Protein AF-A0A829MF26-F1 (afdb_monomer)

Solvent-accessible surface area (backbone atoms only — not comparable to full-atom values): 4645 Å² total; per-residue (Å²): 141,86,86,89,77,55,51,71,57,53,37,54,52,50,32,58,59,56,64,53,57,77,91,55,44,75,74,56,66,85,56,56,84,91,34,44,71,41,73,48,77,47,61,63,91,89,53,55,79,89,53,44,47,47,41,84,76,42,74,59,46,65,83,88,76,82,77,83,89,124

Radius of gyration: 15.07 Å; Cα contacts (8 Å, |Δi|>4): 72; chains: 1; bounding box: 46×21×36 Å

Structure (mmCIF, N/CA/C/O backbone):
data_AF-A0A829MF26-F1
#
_entry.id   AF-A0A829MF26-F1
#
loop_
_atom_site.group_PDB
_atom_site.id
_atom_site.type_symbol
_atom_site.label_atom_id
_atom_site.label_alt_id
_atom_site.label_comp_id
_atom_site.label_asym_id
_atom_site.label_entity_id
_atom_site.label_seq_id
_atom_site.pdbx_PDB_ins_code
_atom_site.Cartn_x
_atom_site.Cartn_y
_atom_site.Cartn_z
_atom_site.occupancy
_atom_site.B_iso_or_equiv
_atom_site.auth_seq_id
_atom_site.auth_comp_id
_atom_site.auth_asym_id
_atom_site.auth_atom_id
_atom_site.pdbx_PDB_model_num
ATOM 1 N N . MET A 1 1 ? 5.998 0.872 11.272 1.00 86.00 1 MET A N 1
ATOM 2 C CA . MET A 1 1 ? 6.401 -0.504 10.899 1.00 86.00 1 MET A CA 1
ATOM 3 C C . MET A 1 1 ? 6.903 -0.477 9.465 1.00 86.00 1 MET A C 1
ATOM 5 O O . MET A 1 1 ? 6.363 0.298 8.688 1.00 86.00 1 MET A O 1
ATOM 9 N N . VAL A 1 2 ? 7.902 -1.291 9.123 1.00 91.94 2 VAL A N 1
ATOM 10 C CA . VAL A 1 2 ? 8.379 -1.470 7.742 1.00 91.94 2 VAL A CA 1
ATOM 11 C C . VAL A 1 2 ? 8.312 -2.960 7.410 1.00 91.94 2 VAL A C 1
ATOM 13 O O . VAL A 1 2 ? 8.767 -3.777 8.208 1.00 91.94 2 VAL A O 1
ATOM 16 N N . LEU A 1 3 ? 7.721 -3.306 6.265 1.00 92.38 3 LEU A N 1
ATOM 17 C CA . LEU A 1 3 ? 7.649 -4.667 5.728 1.00 92.38 3 LEU A CA 1
ATOM 18 C C . LEU A 1 3 ? 8.445 -4.718 4.422 1.00 92.38 3 LEU A C 1
ATOM 20 O O . LEU A 1 3 ? 8.197 -3.912 3.530 1.00 92.38 3 LEU A O 1
ATOM 24 N N . VAL A 1 4 ? 9.365 -5.675 4.302 1.00 95.69 4 VAL A N 1
ATOM 25 C CA . VAL A 1 4 ? 10.145 -5.904 3.077 1.00 95.69 4 VAL A CA 1
ATOM 26 C C . VAL A 1 4 ? 9.637 -7.173 2.408 1.00 95.69 4 VAL A C 1
ATOM 28 O O . VAL A 1 4 ? 9.63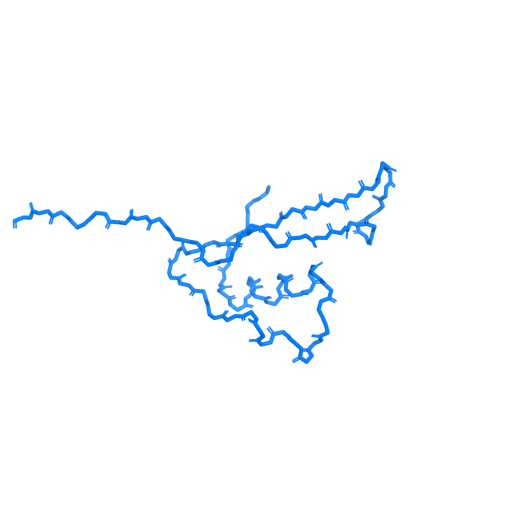2 -8.240 3.020 1.00 95.69 4 VAL A O 1
ATOM 31 N N . ALA A 1 5 ? 9.179 -7.054 1.165 1.00 93.56 5 ALA A N 1
ATOM 32 C CA . ALA A 1 5 ? 8.594 -8.156 0.414 1.00 93.56 5 ALA A CA 1
ATOM 33 C C . ALA A 1 5 ? 8.652 -7.905 -1.099 1.00 93.56 5 ALA A C 1
ATOM 35 O O . ALA A 1 5 ? 9.068 -6.845 -1.559 1.00 93.56 5 ALA A O 1
ATOM 36 N N . HIS A 1 6 ? 8.204 -8.889 -1.877 1.00 94.00 6 HIS A N 1
ATOM 37 C CA . HIS A 1 6 ? 8.069 -8.768 -3.327 1.00 94.00 6 HIS A CA 1
ATOM 38 C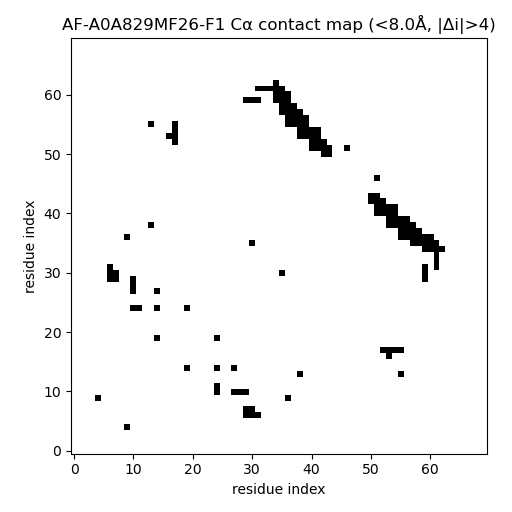 C . HIS A 1 6 ? 6.861 -7.900 -3.703 1.00 94.00 6 HIS A C 1
ATOM 40 O O . HIS A 1 6 ? 5.840 -7.924 -3.012 1.00 94.00 6 HIS A O 1
ATOM 46 N N . GLY A 1 7 ? 6.936 -7.211 -4.848 1.00 91.38 7 GLY A N 1
ATOM 47 C CA . GLY A 1 7 ? 5.881 -6.306 -5.323 1.00 91.38 7 GLY A CA 1
ATOM 48 C C . GLY A 1 7 ? 4.491 -6.947 -5.401 1.00 91.38 7 GLY A C 1
ATOM 49 O O . GLY A 1 7 ? 3.512 -6.309 -5.033 1.00 91.38 7 GLY A O 1
ATOM 50 N N . GLY A 1 8 ? 4.401 -8.232 -5.770 1.00 93.12 8 GLY A N 1
ATOM 51 C CA . GLY A 1 8 ? 3.130 -8.966 -5.774 1.00 93.12 8 GLY A CA 1
ATOM 52 C C . GLY A 1 8 ? 2.504 -9.112 -4.381 1.00 93.12 8 GLY A C 1
ATOM 53 O O . GLY A 1 8 ? 1.299 -8.928 -4.229 1.00 93.12 8 GLY A O 1
ATOM 54 N N . LEU A 1 9 ? 3.318 -9.370 -3.347 1.00 94.06 9 LEU A N 1
ATOM 55 C CA . LEU A 1 9 ? 2.831 -9.430 -1.965 1.00 94.06 9 LEU A CA 1
ATOM 56 C C . LEU A 1 9 ? 2.429 -8.041 -1.465 1.00 94.06 9 LEU A C 1
ATOM 58 O O . LEU A 1 9 ? 1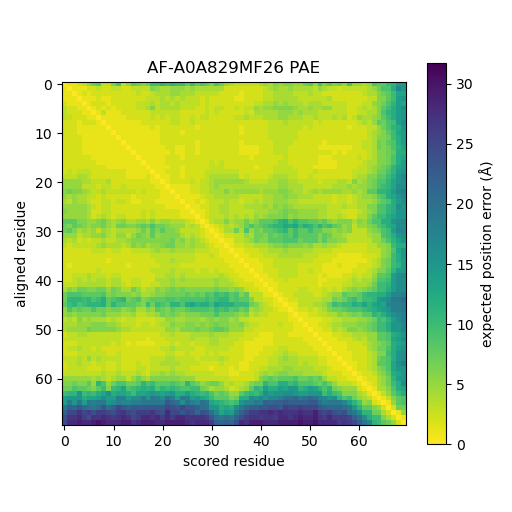.392 -7.905 -0.821 1.00 94.06 9 LEU A O 1
ATOM 62 N N . ILE A 1 10 ? 3.214 -7.011 -1.789 1.00 94.62 10 ILE A N 1
ATOM 63 C CA . ILE A 1 10 ? 2.901 -5.632 -1.398 1.00 94.62 10 ILE A CA 1
ATOM 64 C C . ILE A 1 10 ? 1.585 -5.177 -2.047 1.00 94.62 10 ILE A C 1
ATOM 66 O O . ILE A 1 10 ? 0.750 -4.589 -1.360 1.00 94.62 10 ILE A O 1
ATOM 70 N N . ALA A 1 11 ? 1.353 -5.493 -3.324 1.00 94.38 11 ALA A N 1
ATOM 71 C CA . ALA A 1 11 ? 0.110 -5.167 -4.020 1.00 94.38 11 ALA A CA 1
ATOM 72 C C . ALA A 1 11 ? -1.104 -5.879 -3.411 1.00 94.38 11 ALA A C 1
ATOM 74 O O . ALA A 1 11 ? -2.076 -5.217 -3.046 1.00 94.38 11 ALA A O 1
ATOM 75 N N . ALA A 1 12 ? -1.030 -7.199 -3.221 1.00 94.81 12 ALA A N 1
ATOM 76 C CA . ALA A 1 12 ? -2.126 -7.967 -2.631 1.00 94.81 12 ALA A CA 1
ATOM 77 C C . ALA A 1 12 ? -2.447 -7.511 -1.197 1.00 94.81 12 ALA A C 1
ATOM 79 O O . ALA A 1 12 ? -3.611 -7.304 -0.853 1.00 94.81 12 ALA A O 1
ATOM 80 N N . LEU A 1 13 ? -1.419 -7.289 -0.370 1.00 94.94 13 LEU A N 1
ATOM 81 C CA . LEU A 1 13 ? -1.597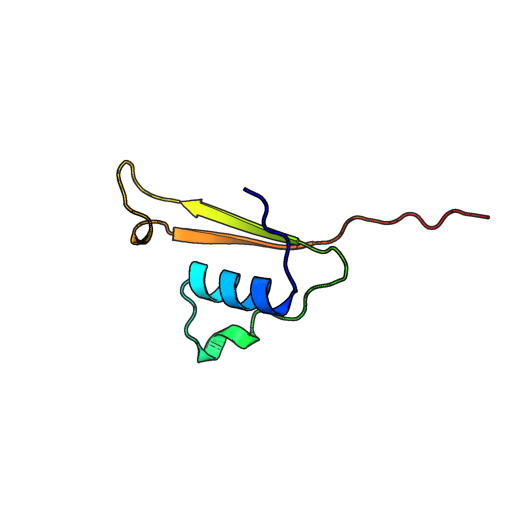 -6.811 1.001 1.00 94.94 13 LEU A CA 1
ATOM 82 C C . LEU A 1 13 ? -2.203 -5.403 1.033 1.00 94.94 13 LEU A C 1
ATOM 84 O O . LEU A 1 13 ? -3.101 -5.140 1.829 1.00 94.94 13 LEU A O 1
ATOM 88 N N . THR A 1 14 ? -1.750 -4.508 0.152 1.00 96.00 14 THR A N 1
ATOM 89 C CA . THR A 1 14 ? -2.293 -3.147 0.056 1.00 96.00 14 THR A CA 1
ATOM 90 C C . THR A 1 14 ? -3.765 -3.174 -0.355 1.00 96.00 14 THR A C 1
ATOM 92 O O . THR A 1 14 ? -4.581 -2.531 0.301 1.00 96.00 14 THR A O 1
ATOM 95 N N . ALA A 1 15 ? -4.135 -3.958 -1.373 1.00 96.25 15 ALA A N 1
ATOM 96 C CA . ALA A 1 15 ? -5.528 -4.097 -1.799 1.00 96.25 15 ALA A CA 1
ATOM 97 C C . ALA A 1 15 ? -6.429 -4.635 -0.678 1.00 96.25 15 ALA A C 1
ATOM 99 O O . ALA A 1 15 ? -7.525 -4.111 -0.460 1.00 96.25 15 ALA A O 1
ATOM 100 N N . ALA A 1 16 ? -5.945 -5.635 0.066 1.00 95.69 16 ALA A N 1
ATOM 101 C CA . ALA A 1 16 ? -6.667 -6.222 1.189 1.00 95.69 16 ALA A CA 1
ATOM 102 C C . ALA A 1 16 ? -6.874 -5.222 2.340 1.00 95.69 16 ALA A C 1
ATOM 104 O O . ALA A 1 16 ? -7.988 -5.099 2.849 1.00 95.69 16 ALA A O 1
ATOM 105 N N . LEU A 1 17 ? -5.839 -4.462 2.723 1.00 95.12 17 LEU A N 1
ATOM 106 C CA . LEU A 1 17 ? -5.939 -3.447 3.783 1.00 95.12 17 LEU A CA 1
ATOM 107 C C . LEU A 1 17 ? -6.864 -2.287 3.389 1.00 95.12 17 LEU A C 1
ATOM 109 O O . LEU A 1 17 ? -7.627 -1.797 4.221 1.00 95.12 17 LEU A O 1
ATOM 113 N N . LEU A 1 18 ? -6.852 -1.892 2.114 1.00 95.50 18 LEU A N 1
ATOM 114 C CA . LEU A 1 18 ? -7.779 -0.902 1.556 1.00 95.50 18 LEU A CA 1
ATOM 115 C C . LEU A 1 18 ? -9.206 -1.438 1.370 1.00 95.50 18 LEU A C 1
ATOM 117 O O . LEU A 1 18 ? -10.096 -0.666 1.019 1.00 95.50 18 LEU A O 1
ATOM 121 N N . ARG A 1 19 ? -9.433 -2.738 1.607 1.00 94.62 19 ARG A N 1
ATOM 122 C CA . ARG A 1 19 ? -10.722 -3.418 1.411 1.00 94.62 19 ARG A CA 1
ATOM 123 C C . ARG A 1 19 ? -11.273 -3.242 -0.006 1.00 94.62 19 ARG A C 1
ATOM 125 O O . ARG A 1 19 ? -12.475 -3.063 -0.194 1.00 94.62 19 ARG A O 1
ATOM 132 N N . LEU A 1 20 ? -10.391 -3.288 -1.004 1.00 94.69 20 LEU A N 1
ATOM 133 C CA . LEU A 1 20 ? -10.806 -3.292 -2.404 1.00 94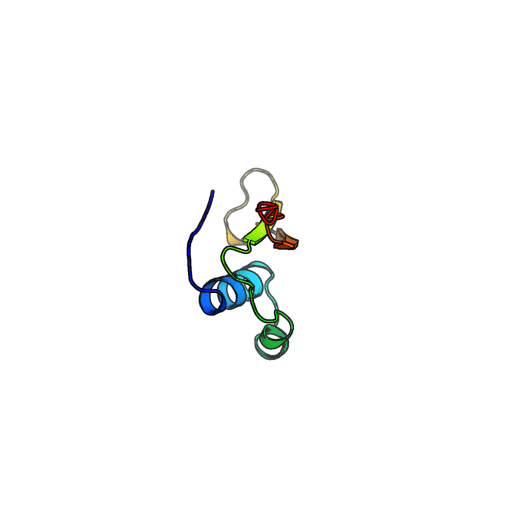.69 20 LEU A CA 1
ATOM 134 C C . LEU A 1 20 ? -11.491 -4.618 -2.741 1.00 94.69 20 LEU A C 1
ATOM 136 O O . LEU A 1 20 ? -11.039 -5.683 -2.312 1.00 94.69 20 LEU A O 1
ATOM 140 N N . ASP A 1 21 ? -12.534 -4.550 -3.567 1.00 94.88 21 ASP A N 1
ATOM 141 C CA . ASP A 1 21 ? -13.103 -5.743 -4.192 1.00 94.88 21 ASP A CA 1
ATOM 142 C C . ASP A 1 21 ? -12.022 -6.497 -4.977 1.00 94.88 21 ASP A C 1
ATOM 144 O O . ASP A 1 21 ? -11.201 -5.869 -5.648 1.00 94.88 21 ASP A O 1
ATOM 148 N N . VAL A 1 22 ? -12.020 -7.831 -4.904 1.00 93.31 22 VAL A N 1
ATOM 149 C CA . VAL A 1 22 ? -10.987 -8.682 -5.524 1.00 93.31 22 VAL A CA 1
ATOM 150 C C . VAL A 1 22 ? -10.870 -8.437 -7.030 1.00 93.31 22 VAL A C 1
ATOM 152 O O . VAL A 1 22 ? -9.758 -8.437 -7.562 1.00 93.31 22 VAL A O 1
ATOM 155 N N . GLY A 1 23 ? -11.979 -8.139 -7.714 1.00 94.19 23 GLY A N 1
ATOM 156 C CA . GLY A 1 23 ? -11.972 -7.785 -9.135 1.00 94.19 23 GLY A CA 1
ATOM 157 C C . GLY A 1 23 ? -11.212 -6.490 -9.444 1.00 94.19 23 GLY A C 1
ATOM 158 O O . GLY A 1 23 ? -10.716 -6.321 -10.556 1.00 94.19 23 GLY A O 1
ATOM 159 N N . ASN A 1 24 ? -11.054 -5.608 -8.455 1.00 94.00 24 ASN A N 1
ATOM 160 C CA . AS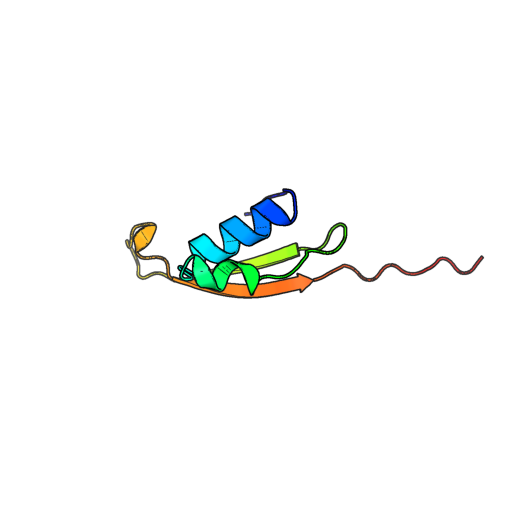N A 1 24 ? -10.357 -4.330 -8.590 1.00 94.00 24 ASN A CA 1
ATOM 161 C C . ASN A 1 24 ? -8.881 -4.393 -8.183 1.00 94.00 24 ASN A C 1
ATOM 163 O O . ASN A 1 24 ? -8.167 -3.417 -8.387 1.00 94.00 24 ASN A O 1
ATOM 167 N N . TRP A 1 25 ? -8.384 -5.505 -7.636 1.00 94.06 25 TRP A N 1
ATOM 168 C CA . TRP A 1 25 ? -6.981 -5.614 -7.210 1.00 94.06 25 TRP A CA 1
ATOM 169 C C . TRP A 1 25 ? -5.955 -5.319 -8.316 1.00 94.06 25 TRP A C 1
ATOM 171 O O . TRP A 1 25 ? -4.949 -4.680 -8.000 1.00 94.06 25 TRP A O 1
ATOM 181 N N . PRO A 1 26 ? -6.190 -5.677 -9.599 1.00 92.56 26 PRO A N 1
ATOM 182 C CA . PRO A 1 26 ? -5.268 -5.340 -10.685 1.00 92.56 26 PRO A CA 1
ATOM 183 C C . PRO A 1 26 ? -5.041 -3.835 -10.900 1.00 92.56 26 PRO A C 1
ATOM 185 O O . PRO A 1 26 ? -4.124 -3.469 -11.631 1.00 92.56 26 PRO A O 1
ATOM 188 N N . VAL A 1 27 ? -5.844 -2.955 -10.280 1.00 92.00 27 VAL A N 1
ATOM 189 C CA . VAL A 1 27 ? -5.630 -1.497 -10.324 1.00 92.00 27 VAL A CA 1
ATOM 190 C C . VAL A 1 27 ? -4.316 -1.082 -9.652 1.00 92.00 27 VAL A C 1
ATOM 192 O O . VAL A 1 27 ? -3.722 -0.066 -10.013 1.00 92.00 27 VAL A O 1
ATOM 195 N N . LEU A 1 28 ? -3.843 -1.871 -8.684 1.00 87.88 28 LEU A N 1
ATOM 196 C CA . LEU A 1 28 ? -2.538 -1.692 -8.066 1.00 87.88 28 LEU A CA 1
ATOM 197 C C . LEU A 1 28 ? -1.489 -2.319 -8.991 1.00 87.88 28 LEU A C 1
ATOM 199 O O . LEU A 1 28 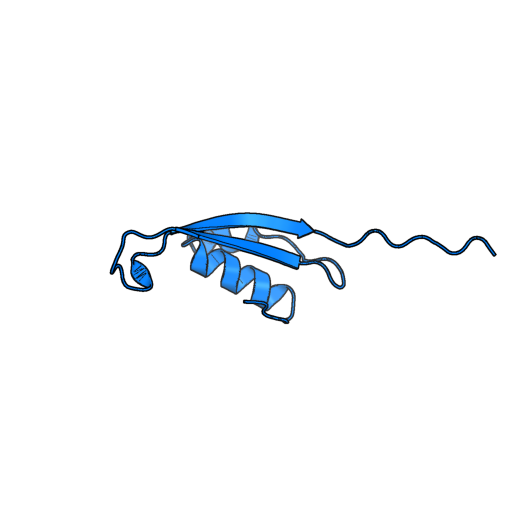? -1.315 -3.535 -9.019 1.00 87.88 28 LEU A O 1
ATOM 203 N N . GLY A 1 29 ? -0.846 -1.473 -9.800 1.00 87.88 29 GLY A N 1
ATOM 204 C CA . GLY A 1 29 ? 0.114 -1.887 -10.826 1.00 87.88 29 GLY A CA 1
ATOM 205 C C . GLY A 1 29 ? 1.420 -2.492 -10.289 1.00 87.88 29 GLY A C 1
ATOM 206 O O . GLY A 1 29 ? 1.544 -2.884 -9.132 1.00 87.88 29 GLY A O 1
ATOM 207 N N . GLY A 1 30 ? 2.438 -2.571 -11.146 1.00 86.62 30 GLY A N 1
ATOM 208 C CA . GLY A 1 30 ? 3.755 -3.087 -10.760 1.00 86.62 30 GLY A CA 1
ATOM 209 C C . GLY A 1 30 ? 4.501 -2.184 -9.768 1.00 86.62 30 GLY A C 1
ATOM 210 O O . GLY A 1 30 ? 4.269 -0.976 -9.710 1.00 86.62 30 GLY A O 1
ATOM 211 N N . MET A 1 31 ? 5.436 -2.779 -9.022 1.00 87.94 31 MET A N 1
ATOM 212 C CA . MET A 1 31 ? 6.361 -2.067 -8.136 1.00 87.94 31 MET A CA 1
ATOM 213 C C . MET A 1 31 ? 7.760 -2.032 -8.746 1.00 87.94 31 MET A C 1
ATOM 215 O O . MET A 1 31 ? 8.266 -3.065 -9.188 1.00 87.94 31 MET A O 1
ATOM 219 N N . GLY A 1 32 ? 8.375 -0.854 -8.761 1.00 86.19 32 GLY A N 1
ATOM 220 C CA . GLY A 1 32 ? 9.752 -0.651 -9.189 1.00 86.19 32 GLY A CA 1
ATOM 221 C C . GLY A 1 32 ? 10.763 -1.268 -8.221 1.00 86.19 32 GLY A C 1
ATOM 222 O O . GLY A 1 32 ? 10.444 -1.628 -7.084 1.00 86.19 32 GLY A O 1
ATOM 223 N N . ASN A 1 33 ? 12.014 -1.386 -8.672 1.00 85.81 33 ASN A N 1
ATOM 224 C CA . ASN A 1 33 ? 13.102 -1.900 -7.840 1.00 85.81 33 ASN A CA 1
ATOM 225 C C . ASN A 1 33 ? 13.284 -1.016 -6.596 1.00 85.81 33 ASN A C 1
ATOM 227 O O . ASN A 1 33 ? 13.298 0.210 -6.712 1.00 85.81 33 ASN A O 1
ATOM 231 N N . ALA A 1 34 ? 13.377 -1.653 -5.424 1.00 88.00 34 ALA A N 1
ATOM 232 C CA . ALA A 1 34 ? 13.541 -1.010 -4.119 1.00 88.00 34 ALA A CA 1
ATOM 233 C C . ALA A 1 34 ? 12.559 0.152 -3.870 1.00 88.00 34 ALA A C 1
ATOM 235 O O . ALA A 1 34 ? 12.840 1.069 -3.100 1.00 88.00 34 ALA A O 1
ATOM 236 N N . SER A 1 35 ? 11.409 0.119 -4.544 1.00 91.25 35 SER A N 1
ATOM 237 C CA . SER A 1 35 ? 10.357 1.114 -4.402 1.00 91.25 35 SER A CA 1
ATOM 238 C C . SER A 1 35 ? 9.436 0.730 -3.248 1.00 91.25 35 SER A C 1
ATOM 240 O O . SER A 1 35 ? 9.347 -0.445 -2.881 1.00 91.25 35 SER A O 1
ATOM 242 N N . TRP A 1 36 ? 8.758 1.709 -2.655 1.00 93.69 36 TRP A N 1
ATOM 243 C CA . TRP A 1 36 ? 7.933 1.486 -1.468 1.00 93.69 36 TRP A CA 1
ATOM 244 C C . TRP A 1 36 ? 6.500 1.998 -1.614 1.00 93.69 36 TRP A C 1
ATOM 246 O O . TRP A 1 36 ? 6.158 2.797 -2.491 1.00 93.69 36 TRP A O 1
ATOM 256 N N . VAL A 1 37 ? 5.665 1.512 -0.697 1.00 94.94 37 VAL A N 1
ATOM 257 C CA . VAL A 1 37 ? 4.275 1.917 -0.477 1.00 94.94 37 VAL A CA 1
ATOM 258 C C . VAL A 1 37 ? 4.139 2.402 0.958 1.00 94.94 37 VAL A C 1
ATOM 260 O O . VAL A 1 37 ? 4.751 1.835 1.865 1.00 94.94 37 VAL A O 1
ATOM 263 N N . GLN A 1 38 ? 3.327 3.434 1.172 1.00 95.88 38 GLN A N 1
ATOM 264 C CA . GLN A 1 38 ? 3.000 3.936 2.503 1.00 95.88 38 GLN A CA 1
ATOM 265 C C . GLN A 1 38 ? 1.489 3.914 2.727 1.00 95.88 38 GLN A C 1
ATOM 267 O O . GLN A 1 38 ? 0.720 4.408 1.899 1.00 95.88 38 GLN A O 1
ATOM 272 N N . LEU A 1 39 ? 1.086 3.359 3.870 1.00 95.25 39 LEU A N 1
ATOM 273 C CA . LEU A 1 39 ? -0.300 3.262 4.312 1.00 95.25 39 LEU A CA 1
ATOM 274 C C . LEU A 1 39 ? -0.467 3.941 5.675 1.00 95.25 39 LEU A C 1
ATOM 276 O O . LEU A 1 39 ? 0.275 3.639 6.613 1.00 95.25 39 LEU A O 1
ATOM 280 N N . GLY A 1 40 ? -1.467 4.811 5.785 1.00 95.44 40 GLY A N 1
ATOM 281 C CA . GLY A 1 40 ? -1.913 5.412 7.039 1.00 95.44 40 GLY A CA 1
ATOM 282 C C . GLY A 1 40 ? -3.131 4.671 7.588 1.00 95.44 40 GLY A C 1
ATOM 283 O O . GLY A 1 40 ? -4.130 4.518 6.888 1.00 95.44 40 GLY A O 1
ATOM 284 N N . GLY A 1 41 ? -3.056 4.190 8.830 1.00 94.25 41 GLY A N 1
ATOM 285 C CA . GLY A 1 41 ? -4.183 3.567 9.530 1.00 94.25 41 GLY A CA 1
ATOM 286 C C . GLY A 1 41 ? -4.870 4.563 10.462 1.00 94.25 41 GLY A C 1
ATOM 287 O O . GLY A 1 41 ? -4.216 5.157 11.317 1.00 94.25 41 GLY A O 1
ATOM 288 N N . HIS A 1 42 ? -6.183 4.736 10.315 1.00 94.75 42 HIS A N 1
ATOM 289 C CA . HIS A 1 42 ? -6.992 5.636 11.139 1.00 94.75 42 HIS A CA 1
ATOM 290 C C . HIS A 1 42 ? -8.105 4.866 11.849 1.00 94.75 42 HIS A C 1
ATOM 292 O O . HIS A 1 42 ? -8.940 4.235 11.197 1.00 94.75 42 HIS A O 1
ATOM 298 N N . SER A 1 43 ? -8.163 4.959 13.174 1.00 93.69 43 SER A N 1
ATOM 299 C CA . SER A 1 43 ? -9.191 4.315 13.994 1.00 93.69 43 SER A CA 1
ATOM 300 C C . SER A 1 43 ? -9.648 5.225 15.132 1.00 93.69 43 SER A C 1
ATOM 302 O O . SER A 1 43 ? -8.964 6.184 15.482 1.00 93.69 43 SER A O 1
ATOM 304 N N . ALA A 1 44 ? -10.817 4.926 15.696 1.00 91.69 44 ALA A N 1
ATOM 305 C CA . ALA A 1 44 ? -11.231 5.487 16.979 1.00 91.69 44 ALA A CA 1
ATOM 306 C C . ALA A 1 44 ? -10.462 4.821 18.133 1.00 91.69 44 ALA A C 1
ATOM 308 O O . ALA A 1 44 ? -9.934 3.713 17.978 1.00 91.69 44 ALA A O 1
ATOM 309 N N . ASP A 1 45 ? -10.435 5.480 19.291 1.00 90.88 45 ASP A N 1
ATOM 310 C CA . ASP A 1 45 ? -9.806 4.939 20.495 1.00 90.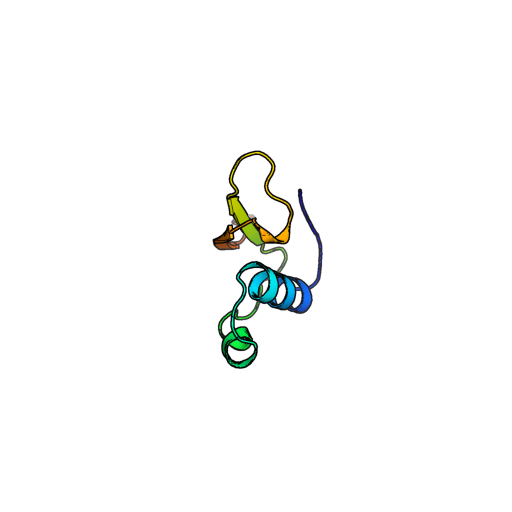88 45 ASP A CA 1
ATOM 311 C C . ASP A 1 45 ? -10.468 3.619 20.912 1.00 90.88 45 ASP A C 1
ATOM 313 O O . ASP A 1 45 ? -11.692 3.497 20.961 1.00 90.88 45 ASP A O 1
ATOM 317 N N . GLY A 1 46 ? -9.644 2.605 21.184 1.00 89.94 46 GLY A N 1
ATOM 318 C CA . GLY A 1 46 ? -10.103 1.270 21.580 1.00 89.94 46 GLY A CA 1
ATOM 319 C C . GLY A 1 46 ? -10.689 0.411 20.451 1.00 89.94 46 GLY A C 1
ATOM 320 O O . GLY A 1 46 ? -11.120 -0.711 20.716 1.00 89.94 46 GLY A O 1
ATOM 321 N N . ALA A 1 47 ? -10.703 0.884 19.201 1.00 90.38 47 ALA A N 1
ATOM 322 C CA . ALA A 1 47 ? -11.141 0.067 18.073 1.00 90.38 47 ALA A CA 1
ATOM 323 C C . ALA A 1 47 ? -10.151 -1.082 17.795 1.00 90.38 47 ALA A C 1
ATOM 325 O O . ALA A 1 47 ? -8.936 -0.885 17.773 1.00 90.38 47 ALA A O 1
ATOM 326 N N . GLY A 1 48 ? -10.679 -2.284 17.546 1.00 91.75 48 GLY A N 1
ATOM 327 C CA . GLY A 1 48 ? -9.884 -3.427 17.087 1.00 91.75 48 GLY A CA 1
ATOM 328 C C . GLY A 1 48 ? -9.358 -3.245 15.658 1.00 91.75 48 GLY A C 1
ATOM 329 O O . GLY A 1 48 ? -9.687 -2.274 14.978 1.00 91.75 48 GLY A O 1
ATOM 330 N N . PHE A 1 49 ? -8.573 -4.211 15.172 1.00 90.12 49 PHE A N 1
ATOM 331 C CA . PHE A 1 49 ? -7.933 -4.141 13.850 1.00 90.12 49 PHE A CA 1
ATOM 332 C C . PHE A 1 49 ? -8.932 -3.921 12.700 1.00 90.12 49 PHE A C 1
ATOM 334 O O . PHE A 1 49 ? -8.690 -3.102 11.817 1.00 90.12 49 PHE A O 1
ATOM 341 N N . ASP A 1 50 ? -10.100 -4.565 12.751 1.00 92.19 50 ASP A N 1
ATOM 342 C CA . ASP A 1 50 ? -11.163 -4.376 11.755 1.00 92.19 50 ASP A CA 1
ATOM 343 C C . ASP A 1 50 ? -11.785 -2.969 11.773 1.00 92.19 50 ASP A C 1
ATOM 345 O O . ASP A 1 50 ? -12.402 -2.539 10.794 1.00 92.19 50 ASP A O 1
ATOM 349 N N . GLY A 1 51 ? -11.612 -2.225 12.864 1.00 92.81 51 GLY A N 1
ATOM 350 C CA . GLY A 1 51 ? -12.022 -0.828 12.966 1.00 92.81 51 GLY A CA 1
ATOM 351 C C . GLY A 1 51 ? -11.049 0.153 12.308 1.00 92.81 51 GLY A C 1
ATOM 352 O O . GLY A 1 51 ? -11.372 1.337 12.199 1.00 92.81 51 GLY A O 1
ATOM 353 N N . ILE A 1 52 ? -9.876 -0.307 11.861 1.00 95.50 52 ILE A N 1
ATOM 354 C CA . ILE A 1 52 ? -8.876 0.541 11.209 1.00 95.50 52 ILE A CA 1
ATOM 355 C C . ILE A 1 52 ? -9.294 0.798 9.760 1.00 95.50 52 ILE A C 1
ATOM 357 O O . ILE A 1 52 ? -9.491 -0.124 8.965 1.00 95.50 52 ILE A O 1
ATOM 361 N N . ARG A 1 53 ? -9.396 2.078 9.396 1.00 95.00 53 ARG A N 1
ATOM 362 C CA . ARG A 1 53 ? -9.499 2.518 8.003 1.00 95.00 53 ARG A CA 1
ATOM 363 C C . ARG A 1 53 ? -8.108 2.822 7.476 1.00 95.00 53 ARG A C 1
ATOM 365 O O . ARG A 1 53 ? -7.457 3.752 7.946 1.00 95.00 53 ARG A O 1
ATOM 372 N N . TRP A 1 54 ? -7.675 2.038 6.499 1.00 96.19 54 TRP A N 1
ATOM 373 C CA . TRP A 1 54 ? -6.400 2.235 5.827 1.00 96.19 54 TRP A CA 1
ATOM 374 C C . TRP A 1 54 ? -6.559 3.195 4.654 1.00 96.19 54 TRP A C 1
ATOM 376 O O . TRP A 1 54 ? -7.523 3.110 3.892 1.00 96.19 54 TRP A O 1
ATOM 386 N N . ARG A 1 55 ? -5.599 4.102 4.505 1.00 95.38 55 ARG A N 1
ATOM 387 C CA . ARG A 1 55 ? -5.487 5.018 3.373 1.00 95.38 55 ARG A CA 1
ATOM 388 C C . ARG A 1 55 ? -4.131 4.831 2.713 1.00 95.38 55 ARG A C 1
ATOM 390 O O . ARG A 1 55 ? -3.112 4.795 3.394 1.00 95.38 55 ARG A O 1
ATOM 397 N N . LEU A 1 56 ? -4.133 4.734 1.389 1.00 95.06 56 LEU A N 1
ATOM 398 C CA . LEU A 1 56 ? -2.922 4.739 0.581 1.00 95.06 56 LEU A CA 1
ATOM 399 C C . LEU A 1 56 ? -2.407 6.170 0.470 1.00 95.06 56 LEU A C 1
ATOM 401 O O . LEU A 1 56 ? -3.061 7.010 -0.142 1.00 95.06 56 LEU A O 1
ATOM 405 N N . ASP A 1 57 ? -1.255 6.435 1.079 1.00 94.00 57 ASP A N 1
ATOM 406 C CA . ASP A 1 57 ? -0.626 7.756 1.037 1.00 94.00 57 ASP A CA 1
ATOM 407 C C . ASP A 1 57 ? 0.376 7.851 -0.119 1.00 94.00 57 ASP A C 1
ATOM 409 O O . ASP A 1 57 ? 0.442 8.864 -0.810 1.00 94.00 57 ASP A O 1
ATOM 413 N N . VAL A 1 58 ? 1.156 6.787 -0.337 1.00 93.88 58 VAL A N 1
ATOM 414 C CA . VAL A 1 58 ? 2.203 6.731 -1.365 1.00 93.88 58 VAL A CA 1
ATOM 415 C C . VAL A 1 58 ? 2.180 5.370 -2.041 1.00 93.88 58 VAL A C 1
ATOM 417 O O . VAL A 1 58 ? 2.169 4.344 -1.362 1.00 93.88 58 VAL A O 1
ATOM 420 N N . TRP A 1 59 ? 2.234 5.361 -3.372 1.00 92.62 59 TRP A N 1
ATOM 421 C CA . TRP A 1 59 ? 2.365 4.150 -4.175 1.00 92.62 59 TRP A CA 1
ATOM 422 C C . TRP A 1 59 ? 3.586 4.234 -5.088 1.00 92.62 59 TRP A 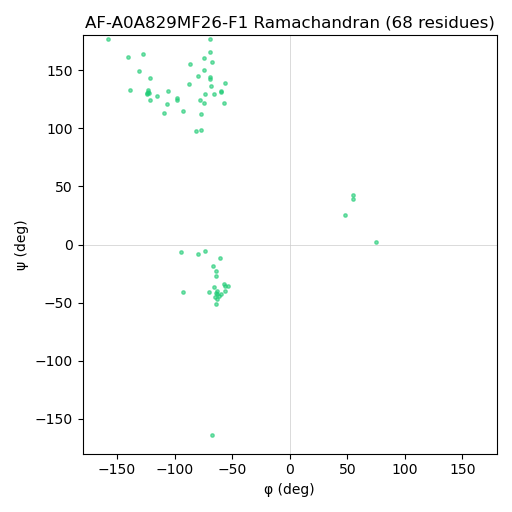C 1
ATOM 424 O O . TRP A 1 59 ? 3.727 5.202 -5.831 1.00 92.62 59 TRP A O 1
ATOM 434 N N . ASN A 1 60 ? 4.426 3.194 -5.062 1.00 90.31 60 ASN A N 1
ATOM 435 C CA . ASN A 1 60 ? 5.566 3.023 -5.963 1.00 90.31 60 ASN A CA 1
ATOM 436 C C . ASN A 1 60 ? 6.557 4.208 -5.963 1.00 90.31 60 ASN A C 1
ATOM 438 O O . ASN A 1 60 ? 7.016 4.646 -7.017 1.00 90.31 60 ASN A O 1
ATOM 442 N N . ALA A 1 61 ? 6.875 4.745 -4.783 1.00 87.88 61 ALA A N 1
ATOM 443 C CA . ALA A 1 61 ? 7.903 5.776 -4.661 1.00 87.88 61 ALA A CA 1
ATOM 444 C C . ALA A 1 61 ? 9.302 5.154 -4.681 1.00 87.88 61 ALA A C 1
ATOM 446 O O . ALA A 1 61 ? 9.503 4.064 -4.147 1.00 87.88 61 ALA A O 1
ATOM 447 N N . SER A 1 62 ? 10.264 5.860 -5.275 1.00 87.25 62 SER A N 1
ATOM 448 C CA . SER A 1 62 ? 11.655 5.425 -5.394 1.00 87.25 62 SER A CA 1
ATOM 449 C C . SER A 1 62 ? 12.615 6.527 -4.950 1.00 87.25 62 SER A C 1
ATOM 451 O O . SER A 1 62 ? 12.349 7.720 -5.114 1.00 87.25 62 SER A O 1
ATOM 453 N N . ALA A 1 63 ? 13.768 6.132 -4.415 1.00 82.75 63 ALA A N 1
ATOM 454 C CA . ALA A 1 63 ? 14.850 7.069 -4.152 1.00 82.75 63 ALA A CA 1
ATOM 455 C C . ALA A 1 63 ? 15.443 7.559 -5.483 1.00 82.75 63 ALA A C 1
ATOM 457 O O . ALA A 1 63 ? 15.527 6.800 -6.450 1.00 82.75 63 ALA A O 1
ATOM 458 N N . GLN A 1 64 ? 15.848 8.829 -5.538 1.00 76.94 64 GLN A N 1
ATOM 459 C CA . GLN A 1 64 ? 16.629 9.332 -6.666 1.00 76.94 64 GLN A CA 1
ATOM 460 C C . GLN A 1 64 ? 18.052 8.789 -6.555 1.00 76.94 64 GLN A C 1
ATOM 462 O O . GLN A 1 64 ? 18.673 8.890 -5.497 1.00 76.94 64 GLN A O 1
ATOM 467 N N . VAL A 1 65 ? 18.555 8.215 -7.644 1.00 72.31 65 VAL A N 1
ATOM 468 C CA . VAL A 1 65 ? 19.925 7.712 -7.734 1.00 72.31 65 VAL A CA 1
ATOM 469 C C . VAL A 1 65 ? 20.683 8.650 -8.663 1.00 72.31 65 VAL A C 1
ATOM 471 O O . VAL A 1 65 ? 20.365 8.743 -9.847 1.00 72.31 65 VAL A O 1
ATOM 474 N N . THR A 1 66 ? 21.648 9.389 -8.115 1.00 72.25 66 THR A N 1
ATOM 475 C CA . THR A 1 66 ? 22.598 10.160 -8.925 1.00 72.25 66 THR A CA 1
ATOM 476 C C . THR A 1 66 ? 23.453 9.177 -9.719 1.00 72.25 66 THR A C 1
ATOM 478 O O . THR A 1 66 ? 24.007 8.244 -9.142 1.00 72.25 66 THR A O 1
ATOM 481 N N . ASN A 1 67 ? 23.565 9.385 -11.032 1.00 61.56 67 ASN A N 1
ATOM 482 C CA . ASN A 1 67 ? 24.620 8.747 -11.811 1.00 61.56 67 ASN A CA 1
ATOM 483 C C . ASN A 1 67 ? 25.930 9.468 -11.486 1.00 61.56 67 ASN A C 1
ATOM 485 O O . ASN A 1 67 ? 26.014 10.682 -11.684 1.00 61.56 67 ASN A O 1
ATOM 489 N N . ASP A 1 68 ? 26.930 8.740 -10.993 1.00 68.12 68 ASP A N 1
ATOM 490 C CA . ASP A 1 68 ? 28.280 9.281 -10.857 1.00 68.12 68 ASP A CA 1
ATOM 491 C C . ASP A 1 68 ? 28.765 9.758 -12.235 1.00 68.12 68 ASP A C 1
ATOM 493 O O . ASP A 1 68 ? 28.779 8.997 -13.206 1.00 68.12 68 ASP A O 1
ATOM 497 N N . VAL A 1 69 ? 29.112 11.045 -12.330 1.00 61.59 69 VAL A N 1
ATOM 498 C CA . VAL A 1 69 ? 29.772 11.615 -13.508 1.00 61.59 69 VAL A CA 1
ATOM 499 C C . VAL A 1 69 ? 31.234 11.185 -13.424 1.00 61.59 69 VAL A C 1
ATOM 501 O O . VAL A 1 69 ? 32.008 11.765 -12.662 1.00 61.59 69 VAL A O 1
ATOM 504 N N . LEU A 1 70 ? 31.567 10.122 -14.154 1.00 53.94 70 LEU A N 1
ATOM 505 C CA . LEU A 1 70 ? 32.934 9.669 -14.418 1.00 53.94 70 LEU A CA 1
ATOM 506 C C . LEU A 1 70 ? 33.423 10.232 -15.753 1.00 53.94 70 LEU A C 1
ATOM 508 O O . LEU A 1 70 ? 32.627 10.220 -16.721 1.00 53.94 70 LEU A O 1
#

Foldseek 3Di:
DDDDDAQVVQLVVLCVLQVHDPVCSPVQDGADVVFDWDKDWDADPPDDPVRTHIDTPDHRHDDDDDDPPD

Nearest PDB structures (foldseek):
  6s2q-assembly1_A  TM=9.995E-01  e=5.940E-07  Mycobacterium tuberculosis H37Rv
  6s2r-assembly1_B  TM=9.405E-01  e=2.627E-07  Mycobacterium tuberculosis H37Rv
  8woe-assembly1_BF  TM=2.108E-01  e=9.500E+00  Salmonella enterica subsp. enterica serovar Typhimurium str. LT2

pLDDT: mean 89.94, std 8.63, range [53.94, 96.25]

InterPro domains:
  IPR029033 Histidine phosphatase superfamily [G3DSA:3.40.50.1240] (1-70)
  IPR029033 Histidine phosphatase superfamily [SSF53254] (2-60)

Secondary structure (DSSP, 8-state):
------HHHHHHHHHHHTT--GGGGGGS----TT-EEEEEEE--TT--GGG-EEEEEEEEE----PPP--

Sequence (70 aa):
MVLVAHGGLIAALTAALLRLDVGNWPVLGGMGNASWVQLGGHSADGAGFDGIRWRLDVWNASAQVTNDVL

Mean predicted aligned error: 5.57 Å

Organism: NCBI:txid1335414